Protein AF-A0A5J6JJB3-F1 (afdb_monomer_lite)

pLDDT: mean 84.59, std 11.75, range [47.16, 97.0]

Structure (mmCIF, N/CA/C/O backbone):
data_AF-A0A5J6JJB3-F1
#
_entry.id   AF-A0A5J6JJB3-F1
#
loop_
_atom_site.group_PDB
_atom_site.id
_atom_site.type_symbol
_atom_site.label_atom_id
_atom_site.label_alt_id
_atom_site.label_comp_id
_atom_site.label_asym_id
_atom_site.label_entity_id
_atom_site.label_seq_id
_atom_site.pdbx_PDB_ins_code
_atom_site.Cartn_x
_atom_site.Cartn_y
_atom_site.Cartn_z
_atom_site.occupancy
_atom_site.B_iso_or_equiv
_atom_site.auth_seq_id
_atom_site.auth_comp_id
_atom_site.auth_asym_id
_atom_site.auth_atom_id
_atom_site.pdbx_PDB_model_num
ATOM 1 N N . MET A 1 1 ? 8.447 -4.030 -21.185 1.00 69.62 1 MET A N 1
ATOM 2 C CA . MET A 1 1 ? 8.354 -4.172 -19.734 1.00 69.62 1 MET A CA 1
ATOM 3 C C . MET A 1 1 ? 8.742 -5.586 -19.317 1.00 69.62 1 MET A C 1
ATOM 5 O O . MET A 1 1 ? 8.130 -6.537 -19.814 1.00 69.62 1 MET A O 1
ATOM 9 N N . GLU A 1 2 ? 9.748 -5.720 -18.463 1.00 80.12 2 GLU A N 1
ATOM 10 C CA . GLU A 1 2 ? 10.274 -6.959 -17.890 1.00 80.12 2 GLU A CA 1
ATOM 11 C C . GLU A 1 2 ? 9.786 -7.158 -16.449 1.00 80.12 2 GLU A C 1
ATOM 13 O O . GLU A 1 2 ? 9.668 -6.239 -15.646 1.00 80.12 2 GLU A O 1
ATOM 18 N N . CYS A 1 3 ? 9.449 -8.397 -16.127 1.00 83.56 3 CYS A N 1
ATOM 19 C CA . CYS A 1 3 ? 9.049 -8.825 -14.799 1.00 83.56 3 CYS A CA 1
ATOM 20 C C . CYS A 1 3 ? 10.271 -9.337 -14.029 1.00 83.56 3 CYS A C 1
ATOM 22 O O . CYS A 1 3 ? 11.216 -9.832 -14.642 1.00 83.56 3 CYS A O 1
ATOM 24 N N . GLY A 1 4 ? 10.214 -9.317 -12.694 1.00 76.88 4 GLY A N 1
ATOM 25 C CA . GLY A 1 4 ? 11.276 -9.849 -11.836 1.00 76.88 4 GLY A CA 1
ATOM 26 C C . GLY A 1 4 ? 11.696 -11.299 -12.115 1.00 76.88 4 GLY A C 1
ATOM 27 O O . GLY A 1 4 ? 12.817 -11.689 -11.812 1.00 76.88 4 GLY A O 1
ATOM 28 N N . CYS A 1 5 ? 10.838 -12.086 -12.763 1.00 82.38 5 CYS A N 1
ATOM 29 C CA . CYS A 1 5 ? 11.136 -13.456 -13.173 1.00 82.38 5 CYS A CA 1
ATOM 30 C C . CYS A 1 5 ? 11.776 -13.570 -14.573 1.00 82.38 5 CYS A C 1
ATOM 32 O O . CYS A 1 5 ? 11.715 -14.638 -15.182 1.00 82.38 5 CYS A O 1
ATOM 34 N N . GLU A 1 6 ? 12.326 -12.474 -15.108 1.00 81.50 6 GLU A N 1
ATOM 35 C CA . GLU A 1 6 ? 12.999 -12.384 -16.420 1.00 81.50 6 GLU A CA 1
ATOM 36 C C . GLU A 1 6 ? 12.079 -12.657 -17.629 1.00 81.50 6 GLU A C 1
ATOM 38 O O . GLU A 1 6 ? 12.520 -12.943 -18.744 1.00 81.50 6 GLU A O 1
ATOM 43 N N . ARG A 1 7 ? 10.759 -12.569 -17.429 1.00 81.56 7 ARG A N 1
ATOM 44 C CA . ARG A 1 7 ? 9.737 -12.698 -18.483 1.00 81.56 7 ARG A CA 1
ATOM 45 C C . ARG A 1 7 ? 9.111 -11.345 -18.797 1.00 81.56 7 ARG A C 1
ATOM 47 O O . ARG A 1 7 ? 9.177 -10.422 -17.995 1.00 81.56 7 ARG A O 1
ATOM 54 N N . THR A 1 8 ? 8.401 -11.234 -19.919 1.00 82.50 8 THR A N 1
ATOM 55 C CA . THR A 1 8 ? 7.592 -10.036 -20.201 1.00 82.50 8 THR A CA 1
ATOM 56 C C . THR A 1 8 ? 6.491 -9.866 -19.152 1.00 82.50 8 THR A C 1
ATOM 58 O O . THR A 1 8 ? 5.883 -10.849 -18.720 1.00 82.50 8 THR A O 1
ATOM 61 N N . ALA A 1 9 ? 6.187 -8.626 -18.759 1.00 75.38 9 ALA A N 1
ATOM 62 C CA . ALA A 1 9 ? 5.149 -8.331 -17.763 1.00 75.38 9 ALA A CA 1
ATOM 63 C C . ALA A 1 9 ? 3.731 -8.793 -18.174 1.00 75.38 9 ALA A C 1
ATOM 65 O O . ALA A 1 9 ? 2.860 -8.932 -17.324 1.00 75.38 9 ALA A O 1
ATOM 66 N N . GLU A 1 10 ? 3.488 -9.112 -19.451 1.00 77.69 10 GLU A N 1
ATOM 67 C CA . GLU A 1 10 ? 2.185 -9.588 -19.949 1.00 77.69 10 GLU A CA 1
ATOM 68 C C . GLU A 1 10 ? 1.671 -10.843 -19.230 1.00 77.69 10 GLU A C 1
ATOM 70 O O . GLU A 1 10 ? 0.462 -10.994 -19.034 1.00 77.69 10 GLU A O 1
ATOM 75 N N . HIS A 1 11 ? 2.565 -11.737 -18.793 1.00 80.00 11 HIS A N 1
ATOM 76 C CA . HIS A 1 11 ? 2.152 -12.966 -18.110 1.00 80.00 11 HIS A CA 1
ATOM 77 C C . HIS A 1 11 ? 1.528 -12.709 -16.728 1.00 80.00 11 HIS A C 1
ATOM 79 O O . HIS A 1 11 ? 0.822 -13.578 -16.217 1.00 80.00 11 HIS A O 1
ATOM 85 N N . LEU A 1 12 ? 1.754 -11.528 -16.141 1.00 81.12 12 LEU A N 1
ATOM 86 C CA . LEU A 1 12 ? 1.146 -11.142 -14.869 1.00 81.12 12 LEU A CA 1
ATOM 87 C C . LEU A 1 12 ? -0.340 -10.840 -14.998 1.00 81.12 12 LEU A C 1
ATOM 89 O O . LEU A 1 12 ? -1.022 -10.860 -13.988 1.00 81.12 12 LEU A O 1
ATOM 93 N N . SER A 1 13 ? -0.873 -10.620 -16.201 1.00 79.12 13 SER A N 1
ATOM 94 C CA . SER A 1 13 ? -2.310 -10.372 -16.392 1.00 79.12 13 SER A CA 1
ATOM 95 C C . SER A 1 13 ? -3.193 -11.460 -15.765 1.00 79.12 13 SER A C 1
ATOM 97 O O . SER A 1 13 ? -4.178 -11.150 -15.103 1.00 79.12 13 SER A O 1
ATOM 99 N N . GLN A 1 14 ? -2.807 -12.733 -15.901 1.00 77.88 14 GLN A N 1
ATOM 100 C CA . GLN A 1 14 ? -3.526 -13.857 -15.291 1.00 77.88 14 GLN A CA 1
ATOM 101 C C . GLN A 1 14 ? -3.373 -13.879 -13.769 1.00 77.88 14 GLN A C 1
ATOM 103 O O . GLN A 1 14 ? -4.335 -14.161 -13.063 1.00 77.88 14 GLN A O 1
ATOM 108 N N . VAL A 1 15 ? -2.185 -13.534 -13.266 1.00 76.88 15 VAL A N 1
ATOM 109 C CA . VAL A 1 15 ? -1.925 -13.431 -11.825 1.00 76.88 15 VAL A CA 1
ATOM 110 C C . VAL A 1 15 ? -2.746 -12.292 -11.228 1.00 76.88 15 VAL A C 1
ATOM 112 O O . VAL A 1 15 ? -3.424 -12.507 -10.236 1.00 76.88 15 VAL A O 1
ATOM 115 N N . LEU A 1 16 ? -2.763 -11.118 -11.864 1.00 74.81 16 LEU A N 1
ATOM 116 C CA . LEU A 1 16 ? -3.546 -9.946 -11.466 1.00 74.81 16 LEU A CA 1
ATOM 117 C C . LEU A 1 16 ? -5.058 -10.202 -11.510 1.00 74.81 16 LEU A C 1
ATOM 119 O O . LEU A 1 16 ? -5.789 -9.675 -10.678 1.00 74.81 16 LEU A O 1
ATOM 123 N N . GLN A 1 17 ? -5.533 -11.033 -12.438 1.00 78.00 17 GLN A N 1
ATOM 124 C CA . GLN A 1 17 ? -6.929 -11.465 -12.434 1.00 78.00 17 GLN A CA 1
ATOM 125 C C . GLN A 1 17 ? -7.213 -12.402 -11.256 1.00 78.00 17 GLN A C 1
ATOM 127 O O . GLN A 1 17 ? -8.157 -12.165 -10.514 1.00 78.00 17 GLN A O 1
ATOM 132 N N . SER A 1 18 ? -6.366 -13.412 -11.023 1.00 74.38 18 SER A N 1
ATOM 133 C CA . SER A 1 18 ? -6.471 -14.266 -9.832 1.00 74.38 18 SER A CA 1
ATOM 134 C C . SER A 1 18 ? -6.412 -13.455 -8.535 1.00 74.38 18 SER A C 1
ATOM 136 O O . SER A 1 18 ? -7.116 -13.795 -7.588 1.00 74.38 18 SER A O 1
ATOM 138 N N . VAL A 1 19 ? -5.603 -12.386 -8.521 1.00 69.94 19 VAL A N 1
ATOM 139 C CA . VAL A 1 19 ? -5.490 -11.392 -7.448 1.00 69.94 19 VAL A CA 1
ATOM 140 C C . VAL A 1 19 ? -6.834 -10.710 -7.210 1.00 69.94 19 VAL A C 1
ATOM 142 O O . VAL A 1 19 ? -7.363 -10.770 -6.102 1.00 69.94 19 VAL A O 1
ATOM 145 N N . ALA A 1 20 ? -7.417 -10.133 -8.261 1.00 69.38 20 ALA A N 1
ATOM 146 C CA . ALA A 1 20 ? -8.723 -9.483 -8.204 1.00 69.38 20 ALA A CA 1
ATOM 147 C C . ALA A 1 20 ? -9.868 -10.449 -7.844 1.00 69.38 20 ALA A C 1
ATOM 149 O O . ALA A 1 20 ? -10.842 -10.036 -7.227 1.00 69.38 20 ALA A O 1
ATOM 150 N N . ASP A 1 21 ? -9.747 -11.732 -8.191 1.00 72.50 21 ASP A N 1
ATOM 151 C CA . ASP A 1 21 ? -10.753 -12.759 -7.898 1.00 72.50 21 ASP A CA 1
ATOM 152 C C . ASP A 1 21 ? -10.615 -13.361 -6.483 1.00 72.50 21 ASP A C 1
ATOM 154 O O . ASP A 1 21 ? -11.469 -14.147 -6.064 1.00 72.50 21 ASP A O 1
ATOM 158 N N . GLY A 1 22 ? -9.555 -13.024 -5.736 1.00 65.69 22 GLY A N 1
ATOM 159 C CA . GLY A 1 22 ? -9.367 -13.453 -4.347 1.00 65.69 22 GLY A CA 1
ATOM 160 C C . GLY A 1 22 ? -8.939 -14.904 -4.137 1.00 65.69 22 GLY A C 1
ATOM 161 O O . GLY A 1 22 ? -9.306 -15.530 -3.142 1.00 65.69 22 GLY A O 1
ATOM 162 N N . GLN A 1 23 ? -8.186 -15.478 -5.072 1.00 69.38 23 GLN A N 1
ATOM 163 C CA . GLN A 1 23 ? -7.642 -16.828 -4.916 1.00 69.38 23 GLN A CA 1
ATOM 164 C C . GLN A 1 23 ? -6.629 -16.927 -3.746 1.00 69.38 23 GLN A C 1
ATOM 166 O O . GLN A 1 23 ? -5.818 -16.038 -3.538 1.00 69.38 23 GLN A O 1
ATOM 171 N N . PRO A 1 24 ? -6.599 -18.009 -2.955 1.00 58.84 24 PRO A N 1
ATOM 172 C CA . PRO A 1 24 ? -5.600 -18.155 -1.891 1.00 58.84 24 PRO A CA 1
ATOM 173 C C . PRO A 1 24 ? -4.151 -18.149 -2.434 1.00 58.84 24 PRO A C 1
ATOM 175 O O . PRO A 1 24 ? -3.909 -18.557 -3.567 1.00 58.84 24 PRO A O 1
ATOM 178 N N . ASP A 1 25 ? -3.188 -17.705 -1.613 1.00 63.69 25 ASP A N 1
ATOM 179 C CA . ASP A 1 25 ? -1.739 -17.609 -1.915 1.00 63.69 25 ASP A CA 1
ATOM 180 C C . ASP A 1 25 ? -1.308 -16.558 -2.972 1.00 63.69 25 ASP A C 1
ATOM 182 O O . ASP A 1 25 ? -0.131 -16.498 -3.334 1.00 63.69 25 ASP A O 1
ATOM 186 N N . ILE A 1 26 ? -2.203 -15.656 -3.396 1.00 64.44 26 ILE A N 1
ATOM 187 C CA . ILE A 1 26 ? -1.919 -14.522 -4.308 1.00 64.44 26 ILE A CA 1
ATOM 188 C C . ILE A 1 26 ? -0.657 -13.735 -3.934 1.00 64.44 26 ILE A C 1
ATOM 190 O O . ILE A 1 26 ? 0.156 -13.383 -4.785 1.00 64.44 26 ILE A O 1
ATOM 194 N N . VAL A 1 27 ? -0.505 -13.446 -2.647 1.00 63.22 27 VAL A N 1
ATOM 195 C CA . VAL A 1 27 ? 0.583 -12.636 -2.098 1.00 63.22 27 VAL A CA 1
ATOM 196 C C . VAL A 1 27 ? 1.955 -13.239 -2.427 1.00 63.22 27 VAL A C 1
ATOM 198 O O . VAL A 1 27 ? 2.877 -12.523 -2.811 1.00 63.22 27 VAL A O 1
ATOM 201 N N . ARG A 1 28 ? 2.075 -14.572 -2.379 1.00 66.88 28 ARG A N 1
ATOM 202 C CA . ARG A 1 28 ? 3.298 -15.286 -2.777 1.00 66.88 28 ARG A CA 1
ATOM 203 C C . ARG A 1 28 ? 3.518 -15.280 -4.286 1.00 66.88 28 ARG A C 1
ATOM 205 O O . ARG A 1 28 ? 4.653 -15.414 -4.720 1.00 66.88 28 ARG A O 1
ATOM 212 N N . ALA A 1 29 ? 2.458 -15.139 -5.077 1.00 70.31 29 ALA A N 1
ATOM 213 C CA . ALA A 1 29 ? 2.549 -15.090 -6.533 1.00 70.31 29 ALA A CA 1
ATOM 214 C C . ALA A 1 29 ? 3.059 -13.737 -7.064 1.00 70.31 29 ALA A C 1
ATOM 216 O O . ALA A 1 29 ? 3.413 -13.647 -8.235 1.00 70.31 29 ALA A O 1
ATOM 217 N N . LEU A 1 30 ? 3.101 -12.692 -6.229 1.00 76.38 30 LEU A N 1
ATOM 218 C CA . LEU A 1 30 ? 3.694 -11.392 -6.574 1.00 76.38 30 LEU A CA 1
ATOM 219 C C . LEU A 1 30 ? 5.180 -11.294 -6.190 1.00 76.38 30 LEU A C 1
ATOM 221 O O . LEU A 1 30 ? 5.904 -10.451 -6.732 1.00 76.38 30 LEU A O 1
ATOM 225 N N . ASP A 1 31 ? 5.633 -12.165 -5.287 1.00 74.06 31 ASP A N 1
ATOM 226 C CA . ASP A 1 31 ? 7.039 -12.304 -4.913 1.00 74.06 31 ASP A CA 1
ATOM 227 C C . ASP A 1 31 ? 7.858 -12.846 -6.095 1.00 74.06 31 ASP A C 1
ATOM 229 O O . ASP A 1 31 ? 7.413 -13.732 -6.824 1.00 74.06 31 ASP A O 1
ATOM 233 N N . ASN A 1 32 ? 9.048 -12.293 -6.318 1.00 79.00 32 ASN A N 1
ATOM 234 C CA . ASN A 1 32 ? 9.864 -12.455 -7.531 1.00 79.00 32 ASN A CA 1
ATOM 235 C C . ASN A 1 32 ? 9.240 -11.926 -8.833 1.00 79.00 32 ASN A C 1
ATOM 237 O O . ASN A 1 32 ? 9.788 -12.156 -9.911 1.00 79.00 32 ASN A O 1
ATOM 241 N N . HIS A 1 33 ? 8.116 -11.208 -8.764 1.00 82.62 33 HIS A N 1
ATOM 242 C CA . HIS A 1 33 ? 7.472 -10.633 -9.943 1.00 82.62 33 HIS A CA 1
ATOM 243 C C . HIS A 1 33 ? 7.414 -9.112 -9.900 1.00 82.62 33 HIS A C 1
ATOM 245 O O . HIS A 1 33 ? 7.943 -8.458 -10.802 1.00 82.62 33 HIS A O 1
ATOM 251 N N . ALA A 1 34 ? 6.753 -8.575 -8.876 1.00 82.69 34 ALA A N 1
ATOM 252 C CA . ALA A 1 34 ? 6.635 -7.142 -8.622 1.00 82.69 34 ALA A CA 1
ATOM 253 C C . ALA A 1 34 ? 7.608 -6.666 -7.537 1.00 82.69 34 ALA A C 1
ATOM 255 O O . ALA A 1 34 ? 7.931 -5.483 -7.490 1.00 82.69 34 ALA A O 1
ATOM 256 N N . PHE A 1 35 ? 8.101 -7.604 -6.722 1.00 83.88 35 PHE A N 1
ATOM 257 C CA . PHE A 1 35 ? 9.044 -7.370 -5.635 1.00 83.88 35 PHE A CA 1
ATOM 258 C C . PHE A 1 35 ? 10.175 -8.401 -5.701 1.00 83.88 35 PHE A C 1
ATOM 260 O O . PHE A 1 35 ? 9.903 -9.594 -5.843 1.00 83.88 35 PHE A O 1
ATOM 267 N N . ILE A 1 36 ? 11.428 -7.963 -5.567 1.00 82.69 36 ILE A N 1
ATOM 268 C CA . ILE A 1 36 ? 12.586 -8.840 -5.326 1.00 82.69 36 ILE A CA 1
ATOM 269 C C . ILE A 1 36 ? 13.406 -8.245 -4.187 1.00 82.69 36 ILE A C 1
ATOM 271 O O . ILE A 1 36 ? 14.035 -7.205 -4.364 1.00 82.69 36 ILE A O 1
ATOM 275 N N . GLN A 1 37 ? 13.440 -8.914 -3.030 1.00 78.75 37 GLN A N 1
ATOM 276 C CA . GLN A 1 37 ? 14.281 -8.506 -1.890 1.00 78.75 37 GLN A CA 1
ATOM 277 C C . GLN A 1 37 ? 14.157 -7.001 -1.558 1.00 78.75 37 GLN A C 1
ATOM 279 O O . GLN A 1 37 ? 15.164 -6.310 -1.443 1.00 78.75 37 GLN A O 1
ATOM 284 N N . SER A 1 38 ? 12.920 -6.501 -1.454 1.00 79.00 38 SER A N 1
ATOM 285 C CA . SER A 1 38 ? 12.575 -5.084 -1.210 1.00 79.00 38 SER A CA 1
ATOM 286 C C . SER A 1 38 ? 12.808 -4.101 -2.368 1.00 79.00 38 SER A C 1
ATOM 288 O O . SER A 1 38 ? 12.632 -2.901 -2.179 1.00 79.00 38 SER A O 1
ATOM 290 N N . ASN A 1 39 ? 13.140 -4.585 -3.567 1.00 84.06 39 ASN A N 1
ATOM 291 C CA . ASN A 1 39 ? 13.196 -3.770 -4.781 1.00 84.06 39 ASN A CA 1
ATOM 292 C C . ASN A 1 39 ? 11.902 -3.916 -5.579 1.00 84.06 39 ASN A C 1
ATOM 294 O O . ASN A 1 39 ? 11.418 -5.036 -5.785 1.00 84.06 39 ASN A O 1
ATOM 298 N N . LEU A 1 40 ? 11.373 -2.792 -6.060 1.00 88.12 40 LEU A N 1
ATOM 299 C CA . LEU A 1 40 ? 10.253 -2.790 -6.992 1.00 88.12 40 LEU A CA 1
ATOM 300 C C . LEU A 1 40 ? 10.727 -3.188 -8.388 1.00 88.12 40 LEU A C 1
ATOM 302 O O . LEU A 1 40 ? 11.735 -2.697 -8.887 1.00 88.12 40 LEU A O 1
ATOM 306 N N . MET A 1 41 ? 9.953 -4.052 -9.031 1.00 89.38 41 MET A N 1
ATOM 307 C CA . MET A 1 41 ? 10.130 -4.411 -10.435 1.00 89.38 41 MET A CA 1
ATOM 308 C C . MET A 1 41 ? 9.124 -3.648 -11.293 1.00 89.38 41 MET A C 1
ATOM 310 O O . MET A 1 41 ? 8.119 -3.160 -10.780 1.00 89.38 41 MET A O 1
ATOM 314 N N . GLU A 1 42 ? 9.344 -3.573 -12.606 1.00 88.88 42 GLU A N 1
ATOM 315 C CA . GLU A 1 42 ? 8.496 -2.772 -13.505 1.00 88.88 42 GLU A CA 1
ATOM 316 C C . GLU A 1 42 ? 6.973 -3.002 -13.388 1.00 88.88 42 GLU A C 1
ATOM 318 O O . GLU A 1 42 ? 6.216 -2.060 -13.608 1.00 88.88 42 GLU A O 1
ATOM 323 N N . PRO A 1 43 ? 6.465 -4.196 -13.017 1.00 88.50 43 PRO A N 1
ATOM 324 C CA . PRO A 1 43 ? 5.032 -4.384 -12.797 1.00 88.50 43 PRO A CA 1
ATOM 325 C C . PRO A 1 43 ? 4.458 -3.705 -11.541 1.00 88.50 43 PRO A C 1
ATOM 327 O O . PRO A 1 43 ? 3.236 -3.697 -11.378 1.00 88.50 43 PRO A O 1
ATOM 330 N N . ALA A 1 44 ? 5.290 -3.172 -10.642 1.00 90.44 44 ALA A N 1
ATOM 331 C CA . ALA A 1 44 ? 4.869 -2.643 -9.346 1.00 90.44 44 ALA A CA 1
ATOM 332 C C . ALA A 1 44 ? 3.759 -1.577 -9.429 1.00 90.44 44 ALA A C 1
ATOM 334 O O . ALA A 1 44 ? 2.767 -1.738 -8.714 1.00 90.44 44 ALA A O 1
ATOM 335 N N . PRO A 1 45 ? 3.804 -0.573 -10.331 1.00 92.44 45 PRO A N 1
ATOM 336 C CA . PRO A 1 45 ? 2.720 0.405 -10.440 1.00 92.44 45 PRO A CA 1
ATOM 337 C C . PRO A 1 45 ? 1.378 -0.230 -10.830 1.00 92.44 45 PRO A C 1
ATOM 339 O O . PRO A 1 45 ? 0.330 0.131 -10.294 1.00 92.44 45 PRO A O 1
ATOM 342 N N . ALA A 1 46 ? 1.387 -1.227 -11.719 1.00 90.31 46 ALA A N 1
ATOM 343 C CA . ALA A 1 46 ? 0.170 -1.942 -12.102 1.00 90.31 46 ALA A CA 1
ATOM 344 C C . ALA A 1 46 ? -0.383 -2.787 -10.942 1.00 90.31 46 ALA A C 1
ATOM 346 O O . ALA A 1 46 ? -1.593 -2.814 -10.715 1.00 90.31 46 ALA A O 1
ATOM 347 N N . VAL A 1 47 ? 0.499 -3.434 -10.172 1.00 90.12 47 VAL A N 1
ATOM 348 C CA . VAL A 1 47 ? 0.126 -4.159 -8.948 1.00 90.12 47 VAL A CA 1
ATOM 349 C C . VAL A 1 47 ? -0.461 -3.208 -7.904 1.00 90.12 47 VAL A C 1
ATOM 351 O O . VAL A 1 47 ? -1.486 -3.534 -7.310 1.00 90.12 47 VAL A O 1
ATOM 354 N N . ALA A 1 48 ? 0.121 -2.018 -7.729 1.00 92.88 48 ALA A N 1
ATOM 355 C CA . ALA A 1 48 ? -0.388 -0.982 -6.832 1.00 92.88 48 ALA A CA 1
ATOM 356 C C . ALA A 1 48 ? -1.822 -0.573 -7.199 1.00 92.88 48 ALA A C 1
ATOM 358 O O . ALA A 1 48 ? -2.695 -0.520 -6.333 1.00 92.88 48 ALA A O 1
ATOM 359 N N . ALA A 1 49 ? -2.085 -0.345 -8.490 1.00 92.50 49 ALA A N 1
ATOM 360 C CA . ALA A 1 49 ? -3.414 0.007 -8.984 1.00 92.50 49 ALA A CA 1
ATOM 361 C C . ALA A 1 49 ? -4.448 -1.103 -8.724 1.00 92.50 49 ALA A C 1
ATOM 363 O O . ALA A 1 49 ? -5.557 -0.819 -8.270 1.00 92.50 49 ALA A O 1
ATOM 364 N N . VAL A 1 50 ? -4.085 -2.369 -8.962 1.00 88.31 50 VAL A N 1
ATOM 365 C CA . VAL A 1 50 ? -4.968 -3.524 -8.715 1.00 88.31 50 V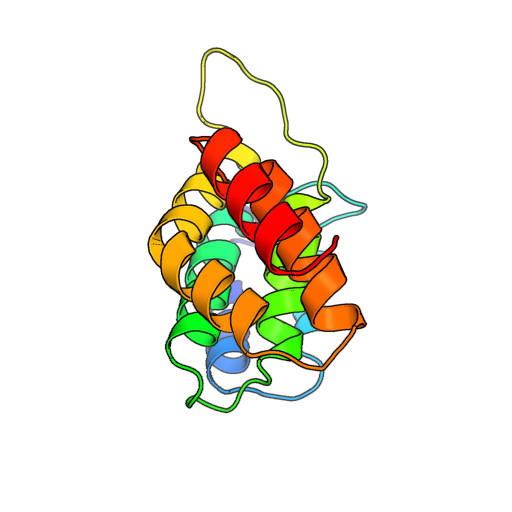AL A CA 1
ATOM 366 C C . VAL A 1 50 ? -5.228 -3.710 -7.221 1.00 88.31 50 VAL A C 1
ATOM 368 O O . VAL A 1 50 ? -6.382 -3.849 -6.823 1.00 88.31 50 VAL A O 1
ATOM 371 N N . ALA A 1 51 ? -4.193 -3.640 -6.382 1.00 89.81 51 ALA A N 1
ATOM 372 C CA . ALA A 1 51 ? -4.341 -3.744 -4.932 1.00 89.81 51 ALA A CA 1
ATOM 373 C C . ALA A 1 51 ? -5.211 -2.611 -4.364 1.00 89.81 51 ALA A C 1
ATOM 375 O O . ALA A 1 51 ? -6.058 -2.852 -3.504 1.00 89.81 51 ALA A O 1
ATOM 376 N N . MET A 1 52 ? -5.068 -1.389 -4.886 1.00 93.44 52 MET A N 1
ATOM 377 C CA . MET A 1 52 ? -5.928 -0.268 -4.507 1.00 93.44 52 MET A CA 1
ATOM 378 C C . MET A 1 52 ? -7.377 -0.495 -4.956 1.00 93.44 52 MET A C 1
ATOM 380 O O . MET A 1 52 ? -8.300 -0.223 -4.191 1.00 93.44 52 MET A O 1
ATOM 384 N N . ALA A 1 53 ? -7.600 -1.034 -6.158 1.00 89.69 53 ALA A N 1
ATOM 385 C CA . ALA A 1 53 ? -8.940 -1.382 -6.625 1.00 89.69 53 ALA A CA 1
ATOM 386 C C . ALA A 1 53 ? -9.598 -2.445 -5.729 1.00 89.69 53 ALA A C 1
ATOM 388 O O . ALA A 1 53 ? -10.734 -2.249 -5.303 1.00 89.69 53 ALA A O 1
ATOM 389 N N . MET A 1 54 ? -8.868 -3.506 -5.363 1.00 86.25 54 MET A N 1
ATOM 390 C CA . MET A 1 54 ? -9.342 -4.527 -4.417 1.00 86.25 54 MET A CA 1
ATOM 391 C C . MET A 1 54 ? -9.700 -3.925 -3.058 1.00 86.25 54 MET A C 1
ATOM 393 O O . MET A 1 54 ? -10.757 -4.217 -2.501 1.00 86.25 54 MET A O 1
ATOM 397 N N . PHE A 1 55 ? -8.826 -3.064 -2.529 1.00 90.44 55 PHE A N 1
ATOM 398 C CA . PHE A 1 55 ? -9.039 -2.401 -1.248 1.00 90.44 55 PHE A CA 1
ATOM 399 C C . PHE A 1 55 ? -10.306 -1.533 -1.259 1.00 90.44 55 PHE A C 1
ATOM 401 O O . PHE A 1 55 ? -11.068 -1.541 -0.295 1.00 90.44 55 PHE A O 1
ATOM 408 N N . VAL A 1 56 ? -10.539 -0.776 -2.338 1.00 90.56 56 VAL A N 1
ATOM 409 C CA . VAL A 1 56 ? -11.708 0.111 -2.459 1.00 90.56 56 VAL A CA 1
ATOM 410 C C . VAL A 1 56 ? -13.000 -0.673 -2.664 1.00 90.56 56 VAL A C 1
ATOM 412 O O . VAL A 1 56 ? -14.024 -0.302 -2.091 1.00 90.56 56 VAL A O 1
ATOM 415 N N . ASP A 1 57 ? -12.972 -1.718 -3.490 1.00 83.44 57 ASP A N 1
ATOM 416 C CA . ASP A 1 57 ? -14.177 -2.449 -3.880 1.00 83.44 57 ASP A CA 1
ATOM 417 C C . ASP A 1 57 ? -14.740 -3.296 -2.730 1.00 83.44 57 ASP A C 1
ATOM 419 O O . ASP A 1 57 ? -15.954 -3.486 -2.642 1.00 83.44 57 ASP A O 1
ATOM 423 N N . GLY A 1 58 ? -13.880 -3.792 -1.829 1.00 66.56 58 GLY A N 1
ATOM 424 C CA . GLY A 1 58 ? -14.261 -4.479 -0.585 1.00 66.56 58 GLY A CA 1
ATOM 425 C C . GLY A 1 58 ? -15.169 -5.711 -0.747 1.00 66.56 58 GLY A C 1
ATOM 426 O O . GLY A 1 58 ? -15.630 -6.262 0.252 1.00 66.56 58 GLY A O 1
ATOM 427 N N . SER A 1 59 ? -15.469 -6.125 -1.984 1.00 51.62 59 SER A N 1
ATOM 428 C CA . SER A 1 59 ? -16.560 -7.046 -2.329 1.00 51.62 59 SER A CA 1
ATOM 429 C C . SER A 1 59 ? -16.184 -8.101 -3.378 1.00 51.62 59 SER A C 1
ATOM 431 O O . SER A 1 59 ? -16.904 -9.089 -3.540 1.00 51.62 59 SER A O 1
ATOM 433 N N . SER A 1 60 ? -15.035 -7.962 -4.035 1.00 47.16 60 SER A N 1
ATOM 434 C CA . SER A 1 60 ? -14.530 -8.879 -5.057 1.00 47.16 60 SER A CA 1
ATOM 435 C C . SER A 1 60 ? -13.534 -9.873 -4.464 1.00 47.16 60 SER A C 1
ATOM 437 O O . SER A 1 60 ? -12.341 -9.711 -4.626 1.00 47.16 60 SER A O 1
ATOM 439 N N . GLY A 1 61 ? -14.023 -10.895 -3.751 1.00 50.47 61 GLY A N 1
ATOM 440 C CA . GLY A 1 61 ? -13.318 -12.161 -3.457 1.00 50.47 61 GLY A CA 1
ATOM 441 C C . GLY A 1 61 ? -12.034 -12.135 -2.603 1.00 50.47 61 GLY A C 1
ATOM 442 O O . GLY A 1 61 ? -11.826 -13.059 -1.821 1.00 50.47 61 GLY A O 1
ATOM 443 N N . GLY A 1 62 ? -11.165 -11.134 -2.741 1.00 57.62 62 GLY A N 1
ATOM 444 C CA . GLY A 1 62 ? -9.905 -10.972 -2.031 1.00 57.62 62 GLY A CA 1
ATOM 445 C C . GLY A 1 62 ? -10.119 -10.377 -0.650 1.00 57.62 62 GLY A C 1
ATOM 446 O O . GLY A 1 62 ? -10.971 -9.511 -0.441 1.00 57.62 62 GLY A O 1
ATOM 447 N N . SER A 1 63 ? -9.341 -10.853 0.319 1.00 77.06 63 SER A N 1
ATOM 448 C CA . SER A 1 63 ? -9.410 -10.321 1.672 1.00 77.06 63 SER A CA 1
ATOM 449 C C . SER A 1 63 ? -8.836 -8.903 1.697 1.00 77.06 63 SER A C 1
ATOM 451 O O . SER A 1 63 ? -7.761 -8.657 1.148 1.00 77.06 63 SER A O 1
ATOM 453 N N . LEU A 1 64 ? -9.501 -7.980 2.401 1.00 85.81 64 LEU A N 1
ATOM 454 C CA . LEU A 1 64 ? -8.955 -6.661 2.751 1.00 85.81 64 LEU A CA 1
ATOM 455 C C . LEU A 1 64 ? -7.506 -6.771 3.260 1.00 85.81 64 LEU A C 1
ATOM 457 O O . LEU A 1 64 ? -6.665 -5.936 2.934 1.00 85.81 64 LEU A O 1
ATOM 461 N N . SER A 1 65 ? -7.202 -7.836 4.011 1.00 86.50 65 SER A N 1
ATOM 462 C CA . SER A 1 65 ? -5.857 -8.113 4.517 1.00 86.50 65 SER A CA 1
ATOM 463 C C . SER A 1 65 ? -4.810 -8.273 3.420 1.00 86.50 65 SER A C 1
ATOM 465 O O . SER A 1 65 ? -3.678 -7.840 3.615 1.00 86.50 65 SER A O 1
ATOM 467 N N . ASP A 1 66 ? -5.168 -8.883 2.290 1.00 85.81 66 ASP A N 1
ATOM 468 C CA . ASP A 1 66 ? -4.244 -9.149 1.187 1.00 85.81 66 ASP A CA 1
ATOM 469 C C . ASP A 1 66 ? -3.961 -7.860 0.423 1.00 85.81 66 ASP A C 1
ATOM 471 O O . ASP A 1 66 ? -2.805 -7.546 0.146 1.00 85.81 66 ASP A O 1
ATOM 475 N N . ALA A 1 67 ? -5.001 -7.061 0.170 1.00 89.62 67 ALA A N 1
ATOM 476 C CA . ALA A 1 67 ? -4.841 -5.745 -0.435 1.00 89.62 67 ALA A CA 1
ATOM 477 C C . ALA A 1 67 ? -3.969 -4.832 0.444 1.00 89.62 67 ALA A C 1
ATOM 479 O O . ALA A 1 67 ? -2.998 -4.254 -0.041 1.00 89.62 67 ALA A O 1
ATOM 480 N N . VAL A 1 68 ? -4.247 -4.765 1.753 1.00 92.44 68 VAL A N 1
ATOM 481 C CA . VAL A 1 68 ? -3.429 -4.001 2.713 1.00 92.44 68 VAL A CA 1
ATOM 482 C C . VAL A 1 68 ? -1.994 -4.519 2.756 1.00 92.44 68 VAL A C 1
ATOM 484 O O . VAL A 1 68 ? -1.065 -3.718 2.798 1.00 92.44 68 VAL A O 1
ATOM 487 N N . TRP A 1 69 ? -1.789 -5.837 2.722 1.00 90.31 69 TRP A N 1
ATOM 488 C CA . TRP A 1 69 ? -0.448 -6.417 2.709 1.00 90.31 69 TRP A CA 1
ATOM 489 C C . TRP A 1 69 ? 0.341 -6.007 1.460 1.00 90.31 69 TRP A C 1
ATOM 491 O O . TRP A 1 69 ? 1.474 -5.557 1.597 1.00 90.31 69 TRP A O 1
ATOM 501 N N . ILE A 1 70 ? -0.256 -6.089 0.263 1.00 90.00 70 ILE A N 1
ATOM 502 C CA . ILE A 1 70 ? 0.418 -5.714 -0.994 1.00 90.00 70 ILE A CA 1
ATOM 503 C C . ILE A 1 70 ? 0.792 -4.228 -0.979 1.00 90.00 70 ILE A C 1
ATOM 505 O O . ILE A 1 70 ? 1.923 -3.869 -1.306 1.00 90.00 70 ILE A O 1
ATOM 509 N N . LEU A 1 71 ? -0.144 -3.3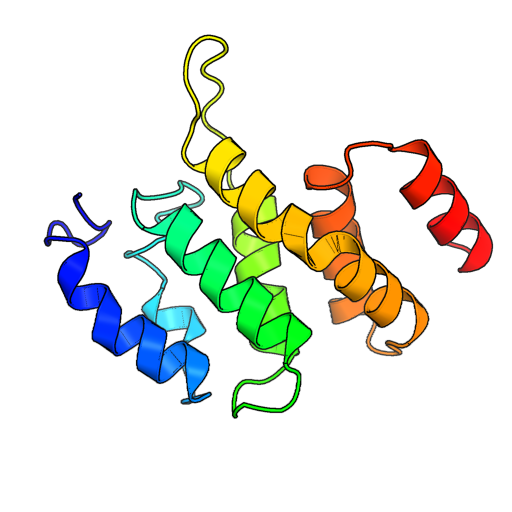65 -0.571 1.00 93.56 71 LEU A N 1
ATOM 510 C CA . LEU A 1 71 ? 0.085 -1.923 -0.469 1.00 93.56 71 LEU A CA 1
ATOM 511 C C . LEU A 1 71 ? 1.194 -1.593 0.541 1.00 93.56 71 LEU A C 1
ATOM 513 O O . LEU A 1 71 ? 2.031 -0.735 0.272 1.00 93.56 71 LEU A O 1
ATOM 517 N N . TRP A 1 72 ? 1.229 -2.297 1.675 1.00 93.75 72 TRP A N 1
ATOM 518 C CA . TRP A 1 72 ? 2.276 -2.146 2.685 1.00 93.75 72 TRP A CA 1
ATOM 519 C C . TRP A 1 72 ? 3.644 -2.598 2.164 1.00 93.75 72 TRP A C 1
ATOM 521 O O . TRP A 1 72 ? 4.619 -1.878 2.338 1.00 93.75 72 TRP A O 1
ATOM 531 N N . CYS A 1 73 ? 3.725 -3.716 1.436 1.00 90.31 73 CYS A N 1
ATOM 532 C CA . CYS A 1 73 ? 4.978 -4.147 0.811 1.00 90.31 73 CYS A CA 1
ATOM 533 C C . CYS A 1 73 ? 5.542 -3.110 -0.164 1.00 90.31 73 CYS A C 1
ATOM 535 O O . CYS A 1 73 ? 6.751 -2.914 -0.192 1.00 90.31 73 CYS A O 1
ATOM 537 N N . ILE A 1 74 ? 4.688 -2.424 -0.930 1.00 91.12 74 ILE A N 1
ATOM 538 C CA . ILE A 1 74 ? 5.119 -1.319 -1.800 1.00 91.12 74 ILE A CA 1
ATOM 539 C C . ILE A 1 74 ? 5.656 -0.154 -0.964 1.00 91.12 74 ILE A C 1
ATOM 541 O O . ILE A 1 74 ? 6.701 0.396 -1.299 1.00 91.12 74 ILE A O 1
ATOM 545 N N . ALA A 1 75 ? 4.954 0.218 0.110 1.00 91.38 75 ALA A N 1
ATOM 546 C CA . ALA A 1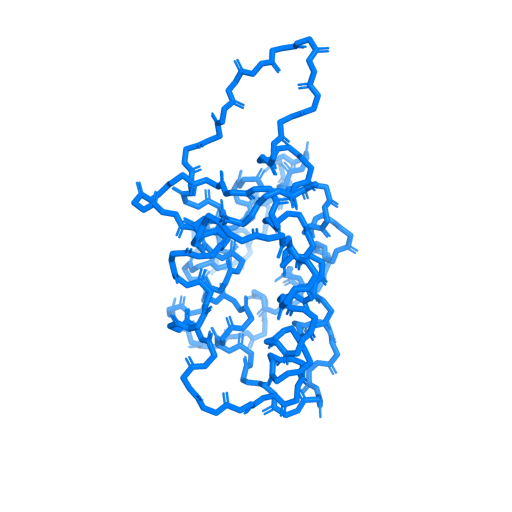 75 ? 5.347 1.325 0.981 1.00 91.38 75 ALA A CA 1
ATOM 547 C C . ALA A 1 75 ? 6.691 1.079 1.695 1.00 91.38 75 ALA A C 1
ATOM 549 O O . ALA A 1 75 ? 7.441 2.025 1.911 1.00 91.38 75 ALA A O 1
ATOM 550 N N . GLU A 1 76 ? 7.000 -0.180 2.015 1.00 90.12 76 GLU A N 1
ATOM 551 C CA . GLU A 1 76 ? 8.253 -0.599 2.660 1.00 90.12 76 GLU A CA 1
ATOM 552 C C . GLU A 1 76 ? 9.414 -0.835 1.680 1.00 90.12 76 GLU A C 1
ATOM 554 O O . GLU A 1 76 ? 10.546 -1.056 2.113 1.00 90.12 76 GLU A O 1
ATOM 559 N N . CYS A 1 77 ? 9.171 -0.823 0.365 1.00 85.50 77 CYS A N 1
ATOM 560 C CA . CYS A 1 77 ? 10.261 -0.934 -0.601 1.00 85.50 77 CYS A CA 1
ATOM 561 C C . CYS A 1 77 ? 11.118 0.334 -0.589 1.00 85.50 77 CYS A C 1
ATOM 563 O O . CYS A 1 77 ? 10.609 1.453 -0.490 1.00 85.50 77 CYS A O 1
ATOM 565 N N . GLU A 1 78 ? 12.430 0.157 -0.743 1.00 69.50 78 GLU A N 1
ATOM 566 C CA . GLU A 1 78 ? 13.327 1.287 -0.951 1.00 69.50 78 GLU A CA 1
ATOM 567 C C . GLU A 1 78 ? 12.989 1.897 -2.314 1.00 69.50 78 GLU A C 1
ATOM 569 O O . GLU A 1 78 ? 13.066 1.240 -3.353 1.00 69.50 78 GLU A O 1
ATOM 574 N N . GLY A 1 79 ? 12.526 3.146 -2.310 1.00 62.47 79 GLY A N 1
ATOM 575 C CA . GLY A 1 79 ? 12.293 3.857 -3.552 1.00 62.47 79 GLY A CA 1
ATOM 576 C C . GLY A 1 79 ? 13.623 4.193 -4.204 1.00 62.47 79 GLY A C 1
ATOM 577 O O . GLY A 1 79 ? 14.463 4.835 -3.572 1.00 62.47 79 GLY A O 1
ATOM 578 N N . ASP A 1 80 ? 13.795 3.826 -5.475 1.00 61.84 80 ASP A N 1
ATOM 579 C CA . ASP A 1 80 ? 14.816 4.468 -6.294 1.00 61.84 80 ASP A CA 1
ATOM 580 C C . ASP A 1 80 ? 14.565 5.979 -6.243 1.00 61.84 80 ASP A C 1
ATOM 582 O O . ASP A 1 80 ? 13.446 6.459 -6.473 1.00 61.84 80 ASP A O 1
ATOM 586 N N . VAL A 1 81 ? 15.600 6.724 -5.861 1.00 56.00 81 VAL A N 1
ATOM 587 C CA . VAL A 1 81 ? 15.560 8.182 -5.783 1.00 56.00 81 VAL A CA 1
ATOM 588 C C . VAL A 1 81 ? 16.248 8.714 -7.029 1.00 56.00 81 VAL A C 1
ATOM 590 O O . VAL A 1 81 ? 17.433 9.042 -6.998 1.00 56.00 81 VAL A O 1
ATOM 593 N N . ASP A 1 82 ? 15.503 8.787 -8.128 1.00 60.34 82 ASP A N 1
ATOM 594 C CA . ASP A 1 82 ? 15.881 9.630 -9.258 1.00 60.34 82 ASP A CA 1
ATOM 595 C C . ASP A 1 82 ? 15.094 10.949 -9.157 1.00 60.34 82 ASP A C 1
ATOM 597 O O . ASP A 1 82 ? 13.860 10.932 -9.168 1.00 60.34 82 ASP A O 1
ATOM 601 N N . PRO A 1 83 ? 15.762 12.100 -8.960 1.00 59.38 83 PRO A N 1
ATOM 602 C CA . PRO A 1 83 ? 15.084 13.389 -8.876 1.00 59.38 83 PRO A CA 1
ATOM 603 C C . PRO A 1 83 ? 14.557 13.892 -10.230 1.00 59.38 83 PRO A C 1
ATOM 605 O O . PRO A 1 83 ? 13.726 14.803 -10.236 1.00 59.38 83 PRO A O 1
ATOM 608 N N . ASP A 1 84 ? 15.034 13.337 -11.347 1.00 66.75 84 ASP A N 1
ATOM 609 C CA . ASP A 1 84 ? 14.771 13.834 -12.698 1.00 66.75 84 ASP A CA 1
ATOM 610 C C . ASP A 1 84 ? 13.743 12.977 -13.465 1.00 66.75 84 ASP A C 1
ATOM 612 O O . ASP A 1 84 ? 13.131 13.472 -14.417 1.00 66.75 84 ASP A O 1
ATOM 616 N N . GLU A 1 85 ? 13.480 11.738 -13.030 1.00 69.75 85 GLU A N 1
ATOM 617 C CA . GLU A 1 85 ? 12.525 10.823 -13.673 1.00 69.75 85 GLU A CA 1
ATOM 618 C C . GLU A 1 85 ? 11.582 10.124 -12.670 1.00 69.75 85 GLU A C 1
ATOM 620 O O . GLU A 1 85 ? 11.970 9.829 -11.538 1.00 69.75 85 GLU A O 1
ATOM 625 N N . PRO A 1 86 ? 10.318 9.838 -13.051 1.00 77.50 86 PRO A N 1
ATOM 626 C CA . PRO A 1 86 ? 9.439 8.999 -12.244 1.00 77.50 86 PRO A CA 1
ATOM 627 C C . PRO A 1 86 ? 10.067 7.622 -12.024 1.00 77.50 86 PRO A C 1
ATOM 629 O O . PRO A 1 86 ? 10.384 6.913 -12.976 1.00 77.50 86 PRO A O 1
ATOM 632 N N . THR A 1 87 ? 10.226 7.231 -10.763 1.00 89.38 87 THR A N 1
ATOM 633 C CA . THR A 1 87 ? 10.689 5.897 -10.400 1.00 89.38 87 THR A CA 1
ATOM 634 C C . THR A 1 87 ? 9.499 4.971 -10.214 1.00 89.38 87 THR A C 1
ATOM 636 O O . THR A 1 87 ? 8.374 5.413 -9.967 1.00 89.38 87 THR A O 1
ATOM 639 N N . LEU A 1 88 ? 9.733 3.660 -10.273 1.00 90.81 88 LEU A N 1
ATOM 640 C CA . LEU A 1 88 ? 8.682 2.666 -10.025 1.00 90.81 88 LEU A CA 1
ATOM 641 C C . LEU A 1 88 ? 7.988 2.892 -8.677 1.00 90.81 88 LEU A C 1
ATOM 643 O O . LEU A 1 88 ? 6.788 2.650 -8.537 1.00 90.81 88 LEU A O 1
ATOM 647 N N . PHE A 1 89 ? 8.732 3.405 -7.696 1.00 90.88 89 PHE A N 1
ATOM 648 C CA . PHE A 1 89 ? 8.194 3.789 -6.402 1.00 90.88 89 PHE A CA 1
ATOM 649 C C . PHE A 1 89 ? 7.267 4.998 -6.498 1.00 90.88 89 PHE A C 1
ATOM 651 O O . PHE A 1 89 ? 6.125 4.912 -6.046 1.00 90.88 89 PHE A O 1
ATOM 658 N N . SER A 1 90 ? 7.700 6.104 -7.114 1.00 90.62 90 SER A N 1
ATOM 659 C CA . SER A 1 90 ? 6.854 7.298 -7.218 1.00 90.62 90 SER A CA 1
ATOM 660 C C . SER A 1 90 ? 5.605 7.052 -8.073 1.00 90.62 90 SER A C 1
ATOM 662 O O . SER A 1 90 ? 4.519 7.506 -7.708 1.00 90.62 90 SER A O 1
ATOM 664 N N . GLU A 1 91 ? 5.707 6.246 -9.133 1.00 92.62 91 GLU A N 1
ATOM 665 C CA . GLU A 1 91 ? 4.555 5.803 -9.924 1.00 92.62 91 GLU A CA 1
ATOM 666 C C . GLU A 1 91 ? 3.583 4.944 -9.109 1.00 92.62 91 GLU A C 1
ATOM 668 O O . GLU A 1 91 ? 2.369 5.157 -9.170 1.00 92.62 91 GLU A O 1
ATOM 673 N N . SER A 1 92 ? 4.098 4.008 -8.305 1.00 93.69 92 SER A N 1
ATOM 674 C CA . SER A 1 92 ? 3.272 3.176 -7.425 1.00 93.69 92 SER A CA 1
ATOM 675 C C . SER A 1 92 ? 2.566 4.016 -6.360 1.00 93.69 92 SER A C 1
ATOM 677 O O . SER A 1 92 ? 1.361 3.862 -6.164 1.00 93.69 92 SER A O 1
ATOM 679 N N . VAL A 1 93 ? 3.267 4.967 -5.730 1.00 93.56 93 VAL A N 1
ATOM 680 C CA . VAL A 1 93 ? 2.683 5.906 -4.757 1.00 93.56 93 VAL A CA 1
ATOM 681 C C . VAL A 1 93 ? 1.531 6.696 -5.376 1.00 93.56 93 VAL A C 1
ATOM 683 O O . VAL A 1 93 ? 0.473 6.805 -4.754 1.00 93.56 93 VAL A O 1
ATOM 686 N N . VAL A 1 94 ? 1.683 7.186 -6.612 1.00 94.56 94 VAL A N 1
ATOM 687 C CA . VAL A 1 94 ? 0.606 7.893 -7.329 1.00 94.56 94 VAL A CA 1
ATOM 688 C C . VAL A 1 94 ? -0.635 7.013 -7.499 1.00 94.56 94 VAL A C 1
ATOM 690 O O . VAL A 1 94 ? -1.749 7.521 -7.366 1.00 94.56 94 VAL A O 1
ATOM 693 N N . GLN A 1 95 ? -0.481 5.707 -7.746 1.00 95.81 95 GLN A N 1
ATOM 694 C CA . GLN A 1 95 ? -1.629 4.796 -7.834 1.00 95.81 95 GLN A CA 1
ATOM 695 C C . GLN A 1 95 ? -2.328 4.621 -6.481 1.00 95.81 95 GLN A C 1
ATOM 697 O O . GLN A 1 95 ? -3.554 4.704 -6.410 1.00 95.81 95 GLN A O 1
ATOM 702 N N . ILE A 1 96 ? -1.567 4.447 -5.397 1.00 96.12 96 ILE A N 1
ATOM 703 C CA . ILE A 1 96 ? -2.129 4.287 -4.044 1.00 96.12 96 ILE A CA 1
ATOM 704 C C . ILE A 1 96 ? -2.847 5.572 -3.596 1.00 96.12 96 ILE A C 1
ATOM 706 O O . ILE A 1 96 ? -3.927 5.525 -3.003 1.00 96.12 96 ILE A O 1
ATOM 710 N N . GLN A 1 97 ? -2.301 6.742 -3.940 1.00 96.50 97 GLN A N 1
ATOM 711 C CA . GLN A 1 97 ? -2.900 8.042 -3.622 1.00 96.50 97 GLN A CA 1
ATOM 712 C C . GLN A 1 97 ? -4.314 8.223 -4.189 1.00 96.50 97 GLN A C 1
ATOM 714 O O . GLN A 1 97 ? -5.117 8.930 -3.574 1.00 96.50 97 GLN A O 1
ATOM 719 N N . GLN A 1 98 ? -4.662 7.560 -5.298 1.00 95.62 98 GLN A N 1
ATOM 720 C CA . GLN A 1 98 ? -6.019 7.617 -5.865 1.00 95.62 98 GLN A CA 1
ATOM 721 C C . GLN A 1 98 ? -7.089 7.103 -4.887 1.00 95.62 98 GLN A C 1
ATOM 723 O O . GLN A 1 98 ? -8.246 7.517 -4.961 1.00 95.62 98 GLN A O 1
ATOM 728 N N . GLY A 1 99 ? -6.711 6.231 -3.947 1.00 95.06 99 GLY A N 1
ATOM 729 C CA . GLY A 1 99 ? -7.599 5.639 -2.950 1.00 95.06 99 GLY A CA 1
ATOM 730 C C . GLY A 1 99 ? -7.377 6.126 -1.516 1.00 95.06 99 GLY A C 1
ATOM 731 O O . GLY A 1 99 ? -7.885 5.510 -0.578 1.00 95.06 99 GLY A O 1
ATOM 732 N N . ILE A 1 100 ? -6.651 7.232 -1.313 1.00 96.25 100 ILE A N 1
ATOM 733 C CA . ILE A 1 100 ? -6.210 7.684 0.019 1.00 96.25 100 ILE A CA 1
ATOM 734 C C . ILE A 1 100 ? -7.352 7.888 1.027 1.00 96.25 100 ILE A C 1
ATOM 736 O O . ILE A 1 100 ? -7.212 7.580 2.209 1.00 96.25 100 ILE A O 1
ATOM 740 N N . TRP A 1 1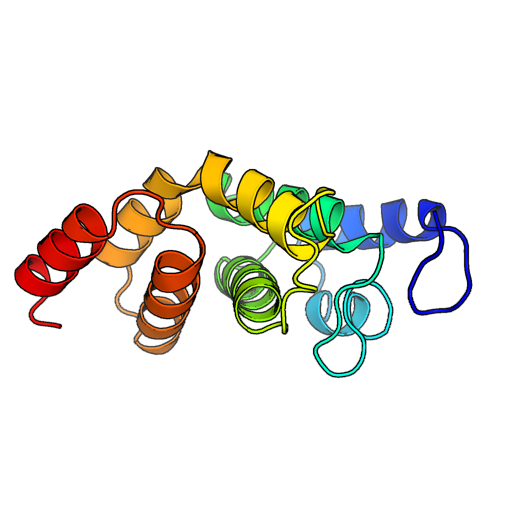01 ? -8.518 8.359 0.580 1.00 96.62 101 TRP A N 1
ATOM 741 C CA . TRP A 1 101 ? -9.675 8.534 1.464 1.00 96.62 101 TRP A CA 1
ATOM 742 C C . TRP A 1 101 ? -10.265 7.210 1.938 1.00 96.62 101 TRP A C 1
ATOM 744 O O . TRP A 1 101 ? -10.772 7.137 3.057 1.00 96.62 101 TRP A O 1
ATOM 754 N N . SER A 1 102 ? -10.167 6.162 1.123 1.00 95.81 102 SER A N 1
ATOM 755 C CA . SER A 1 102 ? -10.558 4.819 1.533 1.00 95.81 102 SER A CA 1
ATOM 756 C C . SER A 1 102 ? -9.601 4.290 2.602 1.00 95.81 102 SER A C 1
ATOM 758 O O . SER A 1 102 ? -10.078 3.695 3.563 1.00 95.81 102 SER A O 1
ATOM 760 N N . LEU A 1 103 ? -8.291 4.56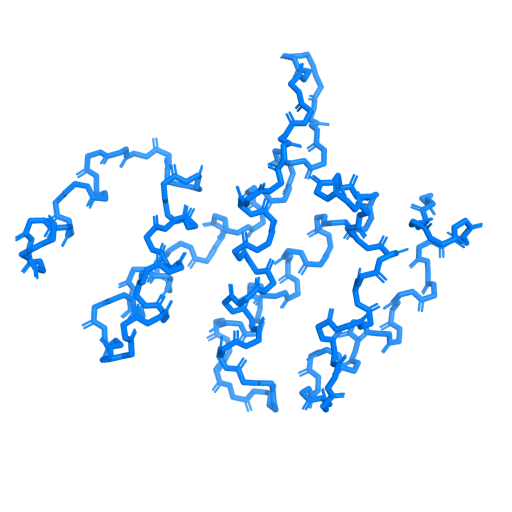6 2.497 1.00 96.38 103 LEU A N 1
ATOM 761 C CA . LEU A 1 103 ? -7.303 4.197 3.525 1.00 96.38 103 LEU A CA 1
ATOM 762 C C . LEU A 1 103 ? -7.629 4.853 4.873 1.00 96.38 103 LEU A C 1
ATOM 764 O O . LEU A 1 103 ? -7.717 4.164 5.885 1.00 96.38 103 LEU A O 1
ATOM 768 N N . TYR A 1 104 ? -7.887 6.166 4.887 1.00 96.81 104 TYR A N 1
ATOM 769 C CA . TYR A 1 104 ? -8.331 6.862 6.103 1.00 96.81 104 TYR A CA 1
ATOM 770 C C . TYR A 1 104 ? -9.669 6.336 6.622 1.00 96.81 104 TYR A C 1
ATOM 772 O O . TYR A 1 104 ? -9.849 6.176 7.827 1.00 96.81 104 TYR A O 1
ATOM 780 N N . GLY A 1 105 ? -10.615 6.066 5.723 1.00 94.75 105 GLY A N 1
ATOM 781 C CA . GLY A 1 105 ? -11.907 5.501 6.087 1.00 94.75 105 GLY A CA 1
ATOM 782 C C . GLY A 1 105 ? -11.768 4.149 6.780 1.00 94.75 105 GLY A C 1
ATOM 783 O O . GLY A 1 105 ? -12.460 3.905 7.765 1.00 94.75 105 GLY A O 1
ATOM 784 N N . GLU A 1 106 ? -10.869 3.296 6.295 1.00 95.12 106 GLU A N 1
ATOM 785 C CA . GLU A 1 106 ? -10.598 1.999 6.905 1.00 95.12 106 GLU A CA 1
ATOM 786 C C . GLU A 1 106 ? -9.819 2.120 8.211 1.00 95.12 106 GLU A C 1
ATOM 788 O O . GLU A 1 106 ? -10.183 1.470 9.184 1.00 95.12 106 GLU A O 1
ATOM 793 N N . LEU A 1 107 ? -8.838 3.023 8.290 1.00 95.38 107 LEU A N 1
ATOM 794 C CA . LEU A 1 107 ? -8.104 3.311 9.526 1.00 95.38 107 LEU A CA 1
ATOM 795 C C . LEU A 1 107 ? -9.054 3.685 10.675 1.00 95.38 107 LEU A C 1
ATOM 797 O O . LEU A 1 107 ? -8.852 3.269 11.809 1.00 95.38 107 LEU A O 1
ATOM 801 N N . MET A 1 108 ? -10.113 4.442 10.377 1.00 94.19 108 MET A N 1
ATOM 802 C CA . MET A 1 108 ? -11.116 4.843 11.369 1.00 94.19 108 MET A CA 1
ATOM 803 C C . MET A 1 108 ? -12.107 3.732 11.745 1.00 94.19 108 MET A C 1
ATOM 805 O O . MET A 1 108 ? -12.779 3.845 12.771 1.00 94.19 108 MET A O 1
ATOM 809 N N . ARG A 1 109 ? -12.273 2.709 10.899 1.00 92.19 109 ARG A N 1
ATOM 810 C CA . ARG A 1 109 ? -13.263 1.633 11.086 1.00 92.19 109 ARG A CA 1
ATOM 811 C C . ARG A 1 109 ? -12.654 0.350 11.633 1.00 92.19 109 ARG A C 1
ATOM 813 O O . ARG A 1 109 ? -13.346 -0.380 12.343 1.00 92.19 109 ARG A O 1
ATOM 820 N N . SER A 1 110 ? -11.410 0.064 11.269 1.00 91.12 110 SER A N 1
ATOM 821 C CA . SER A 1 110 ? -10.745 -1.184 11.606 1.00 91.12 110 SER A CA 1
ATOM 822 C C . SER A 1 110 ? -10.518 -1.294 13.111 1.00 91.12 110 SER A C 1
ATOM 824 O O . SER A 1 110 ? -10.164 -0.331 13.788 1.00 91.12 110 SER A O 1
ATOM 826 N N . GLN A 1 111 ? -10.724 -2.501 13.628 1.00 90.44 111 GLN A N 1
ATOM 827 C CA . GLN A 1 111 ? -10.376 -2.884 14.999 1.00 90.44 111 GLN A CA 1
ATOM 828 C C . GLN A 1 111 ? -9.192 -3.860 15.033 1.00 90.44 111 GLN A C 1
ATOM 830 O O . GLN A 1 111 ? -8.792 -4.303 16.106 1.00 90.44 111 GLN A O 1
ATOM 835 N N . ASP A 1 112 ? -8.655 -4.221 13.866 1.00 92.50 112 ASP A N 1
ATOM 836 C CA . ASP A 1 112 ? -7.504 -5.105 13.740 1.00 92.50 112 ASP A CA 1
ATOM 837 C C . ASP A 1 112 ? -6.217 -4.275 13.839 1.00 92.50 112 ASP A C 1
ATOM 839 O O . ASP A 1 112 ? -5.919 -3.468 12.955 1.00 92.50 112 ASP A O 1
ATOM 843 N N . GLU A 1 113 ? -5.463 -4.474 14.924 1.00 92.75 113 GLU A N 1
ATOM 844 C CA . GLU A 1 113 ? -4.222 -3.743 15.210 1.00 92.75 113 GLU A CA 1
ATOM 845 C C . GLU A 1 113 ? -3.183 -3.876 14.088 1.00 92.75 113 GLU A C 1
ATOM 847 O O . GLU A 1 113 ? -2.510 -2.899 13.765 1.00 92.75 113 GLU A O 1
ATOM 852 N N . LEU A 1 114 ? -3.080 -5.045 13.446 1.00 91.69 114 LEU A N 1
ATOM 853 C CA . LEU A 1 114 ? -2.125 -5.267 12.359 1.00 91.69 114 LEU A CA 1
ATOM 854 C C . LEU A 1 114 ? -2.529 -4.495 11.099 1.00 91.69 114 LEU A C 1
ATOM 856 O O . LEU A 1 114 ? -1.672 -3.961 10.394 1.00 91.69 114 LEU A O 1
ATOM 860 N N . ILE A 1 115 ? -3.829 -4.435 10.804 1.00 93.19 115 ILE A N 1
ATOM 861 C CA . ILE A 1 115 ? -4.340 -3.621 9.695 1.00 93.19 115 ILE A CA 1
ATOM 862 C C . ILE A 1 115 ? -4.121 -2.136 9.987 1.00 93.19 115 ILE A C 1
ATOM 864 O O . ILE A 1 115 ? -3.673 -1.412 9.102 1.00 93.19 115 ILE A O 1
ATOM 868 N N . VAL A 1 116 ? -4.383 -1.685 11.217 1.00 94.81 116 VAL A N 1
ATOM 869 C CA . VAL A 1 116 ? -4.157 -0.291 11.632 1.00 94.81 116 VAL A CA 1
ATOM 870 C C . VAL A 1 116 ? -2.686 0.102 11.482 1.00 94.81 116 VAL A C 1
ATOM 872 O O . VAL A 1 116 ? -2.404 1.133 10.873 1.00 94.81 116 VAL A O 1
ATOM 875 N N . ASP A 1 117 ? -1.756 -0.718 11.973 1.00 95.62 117 ASP A N 1
ATOM 876 C CA . ASP A 1 117 ? -0.314 -0.451 11.890 1.00 95.62 117 ASP A CA 1
ATOM 877 C C . ASP A 1 117 ? 0.151 -0.310 10.431 1.00 95.62 117 ASP A C 1
ATOM 879 O O . ASP A 1 117 ? 0.713 0.714 10.037 1.00 95.62 117 ASP A O 1
ATOM 883 N N . ARG A 1 118 ? -0.235 -1.264 9.575 1.00 96.19 118 ARG A N 1
ATOM 884 C CA . ARG A 1 118 ? 0.079 -1.223 8.138 1.00 96.19 118 ARG A CA 1
ATOM 885 C C . ARG A 1 118 ? -0.533 -0.024 7.428 1.00 96.19 118 ARG A C 1
ATOM 887 O O . ARG A 1 118 ? 0.124 0.583 6.587 1.00 96.19 118 ARG A O 1
ATOM 894 N N . LEU A 1 119 ? -1.778 0.336 7.746 1.00 96.69 119 LEU A N 1
ATOM 895 C CA . LEU A 1 119 ? -2.419 1.521 7.174 1.00 96.69 119 LEU A CA 1
ATOM 896 C C . LEU A 1 119 ? -1.668 2.799 7.554 1.00 96.69 119 LEU A C 1
ATOM 898 O O . LEU A 1 119 ? -1.533 3.688 6.715 1.00 96.69 119 LEU A O 1
ATOM 902 N N . LEU A 1 120 ? -1.156 2.896 8.783 1.00 96.56 120 LEU A N 1
ATOM 903 C CA . LEU A 1 120 ? -0.339 4.035 9.199 1.00 96.56 120 LEU A CA 1
ATOM 904 C C . LEU A 1 120 ? 0.988 4.089 8.446 1.00 96.56 120 LEU A C 1
ATOM 906 O O . LEU A 1 120 ? 1.381 5.181 8.039 1.00 96.56 120 LEU A O 1
ATOM 910 N N . ASP A 1 121 ? 1.663 2.959 8.249 1.00 95.81 121 ASP A N 1
ATOM 911 C CA . ASP A 1 121 ? 2.914 2.907 7.485 1.00 95.81 121 ASP A CA 1
ATOM 912 C C . ASP A 1 121 ? 2.694 3.278 6.013 1.00 95.81 121 ASP A C 1
ATOM 914 O O . ASP A 1 121 ? 3.387 4.153 5.493 1.00 95.81 121 ASP A O 1
ATOM 918 N N . ILE A 1 122 ? 1.643 2.745 5.379 1.00 96.56 122 ILE A N 1
ATOM 919 C CA . ILE A 1 122 ? 1.238 3.148 4.023 1.00 96.56 122 ILE A CA 1
ATOM 920 C C . ILE A 1 122 ? 0.984 4.660 3.979 1.00 96.56 122 ILE A C 1
ATOM 922 O O . ILE A 1 122 ? 1.544 5.363 3.137 1.00 96.56 122 ILE A O 1
ATOM 926 N N . LEU A 1 123 ? 0.167 5.189 4.898 1.00 97.00 123 LEU A N 1
ATOM 927 C CA . LEU A 1 123 ? -0.182 6.611 4.932 1.00 97.00 123 LEU A CA 1
ATOM 928 C C . LEU A 1 123 ? 1.031 7.513 5.177 1.00 97.00 123 LEU A C 1
ATOM 930 O O . LEU A 1 123 ? 1.057 8.612 4.636 1.00 97.00 123 LEU A O 1
ATOM 934 N N . ARG A 1 124 ? 2.053 7.083 5.927 1.00 94.75 124 ARG A N 1
ATOM 935 C CA . ARG A 1 124 ? 3.295 7.866 6.089 1.00 94.75 124 ARG A CA 1
ATOM 936 C C . ARG A 1 124 ? 4.001 8.114 4.760 1.00 94.75 124 ARG A C 1
ATOM 938 O O . ARG A 1 124 ? 4.608 9.169 4.602 1.00 94.75 124 ARG A O 1
ATOM 945 N N . VAL A 1 125 ? 3.920 7.157 3.840 1.00 93.19 125 VAL A N 1
ATOM 946 C CA . VAL A 1 125 ? 4.569 7.222 2.528 1.00 93.19 125 VAL A CA 1
ATOM 947 C C . VAL A 1 125 ? 3.705 7.970 1.518 1.00 93.19 125 VAL A C 1
ATOM 949 O O . VAL A 1 125 ? 4.202 8.819 0.782 1.00 93.19 125 VAL A O 1
ATOM 952 N N . VAL A 1 126 ? 2.404 7.671 1.475 1.00 94.62 126 VAL A N 1
ATOM 953 C CA . VAL A 1 126 ? 1.537 8.147 0.386 1.00 94.62 126 VAL A CA 1
ATOM 954 C C . VAL A 1 126 ? 0.836 9.471 0.684 1.00 94.62 126 VAL A C 1
ATOM 956 O O . VAL A 1 126 ? 0.260 10.057 -0.227 1.00 94.62 126 VAL A O 1
ATOM 959 N N . GLU A 1 127 ? 0.861 9.971 1.922 1.00 94.88 127 GLU A N 1
ATOM 960 C CA . GLU A 1 127 ? 0.204 11.222 2.316 1.00 94.88 127 GLU A CA 1
ATOM 961 C C . GLU A 1 127 ? 0.951 12.474 1.801 1.00 94.88 127 GLU A C 1
ATOM 963 O O . GLU A 1 127 ? 2.015 12.809 2.324 1.00 94.88 127 GLU A O 1
ATOM 968 N N . PRO A 1 128 ? 0.385 13.247 0.849 1.00 92.56 128 PRO A N 1
ATOM 969 C CA . PRO A 1 128 ? 1.008 14.492 0.380 1.00 92.56 128 PRO A CA 1
ATOM 970 C C . PRO A 1 128 ? 0.953 15.649 1.399 1.00 92.56 128 PRO A C 1
ATOM 972 O O . PRO A 1 128 ? 1.660 16.648 1.261 1.00 92.56 128 PRO A O 1
ATOM 975 N N . HIS A 1 129 ? 0.085 15.561 2.406 1.00 93.81 129 HIS A N 1
ATOM 976 C CA . HIS A 1 129 ? -0.172 16.576 3.424 1.00 93.81 129 HIS A CA 1
ATOM 977 C C . HIS A 1 129 ? -0.013 15.968 4.829 1.00 93.81 129 HIS A C 1
ATOM 979 O O . HIS A 1 129 ? -1.006 15.575 5.448 1.00 93.81 129 HIS A O 1
ATOM 985 N N . PRO A 1 130 ? 1.212 15.916 5.385 1.00 90.38 130 PRO A N 1
ATOM 986 C CA . PRO A 1 130 ? 1.508 15.178 6.622 1.00 90.38 130 PRO A CA 1
ATOM 987 C C . PRO A 1 130 ? 0.701 15.647 7.845 1.00 90.38 130 PRO A C 1
ATOM 989 O O . PRO A 1 130 ? 0.473 14.882 8.781 1.00 90.38 130 PRO A O 1
ATOM 992 N N . GLU A 1 131 ? 0.218 16.890 7.826 1.00 95.69 131 GLU A N 1
ATOM 993 C CA . GLU A 1 131 ? -0.688 17.441 8.839 1.00 95.69 131 GLU A CA 1
ATOM 994 C C . GLU A 1 131 ? -2.007 16.661 8.944 1.00 95.69 131 GLU A C 1
ATOM 996 O O . GLU A 1 131 ? -2.533 16.482 10.040 1.00 95.69 131 GLU A O 1
ATOM 1001 N N . ARG A 1 132 ? -2.520 16.129 7.826 1.00 95.00 132 ARG A N 1
ATOM 1002 C CA . ARG A 1 132 ? -3.751 15.330 7.817 1.00 95.00 132 ARG A CA 1
ATOM 1003 C C . ARG A 1 132 ? -3.567 14.025 8.581 1.00 95.00 132 ARG A C 1
ATOM 1005 O O . ARG A 1 132 ? -4.390 13.712 9.439 1.00 95.00 132 ARG A O 1
ATOM 1012 N N . LEU A 1 133 ? -2.473 13.307 8.323 1.00 95.06 133 LEU A N 1
ATOM 1013 C CA . LEU A 1 133 ? -2.164 12.075 9.049 1.00 95.06 133 LEU A CA 1
ATOM 1014 C C . LEU A 1 133 ? -1.991 12.354 10.544 1.00 95.06 133 LEU A C 1
ATOM 1016 O O . LEU A 1 133 ? -2.521 11.613 11.370 1.00 95.06 133 LEU A O 1
ATOM 1020 N N . ARG A 1 134 ? -1.312 13.454 10.897 1.00 94.44 134 ARG A N 1
ATOM 1021 C CA . ARG A 1 134 ? -1.160 13.883 12.294 1.00 94.44 134 ARG A CA 1
ATOM 1022 C C . ARG A 1 134 ? -2.515 14.076 12.978 1.00 94.44 134 ARG A C 1
ATOM 1024 O O . ARG A 1 134 ? -2.732 13.491 14.033 1.00 94.44 134 ARG A O 1
ATOM 1031 N N . SER A 1 135 ? -3.441 14.812 12.360 1.00 94.75 135 SER A N 1
ATOM 1032 C CA . SER A 1 135 ? -4.778 15.028 12.931 1.00 94.75 135 SER A CA 1
ATOM 1033 C C . SER A 1 135 ? -5.553 13.723 13.150 1.00 94.75 135 SER A C 1
ATOM 1035 O O . SER A 1 135 ? -6.224 13.576 14.167 1.00 94.75 135 SER A O 1
ATOM 1037 N N . TYR A 1 136 ? -5.456 12.758 12.231 1.00 92.94 136 TYR A N 1
ATOM 1038 C CA . TYR A 1 136 ? -6.121 11.459 12.396 1.00 92.94 136 TYR A CA 1
ATOM 1039 C C . TYR A 1 136 ? -5.495 10.613 13.511 1.00 92.94 136 TYR A C 1
ATOM 1041 O O . TYR A 1 136 ? -6.227 9.987 14.274 1.00 92.94 136 TYR A O 1
ATOM 1049 N N . ARG A 1 137 ? -4.164 10.633 13.658 1.00 92.75 137 ARG A N 1
ATOM 1050 C CA . ARG A 1 137 ? -3.480 9.962 14.777 1.00 92.75 137 ARG A CA 1
ATOM 1051 C C . ARG A 1 137 ? -3.915 10.525 16.127 1.00 92.75 137 ARG A C 1
ATOM 1053 O O . ARG A 1 137 ? -4.283 9.760 17.011 1.00 92.75 137 ARG A O 1
ATOM 1060 N N . GLU A 1 138 ? -3.985 11.851 16.245 1.00 94.12 138 GLU A N 1
ATOM 1061 C CA . GLU A 1 138 ? -4.466 12.524 17.458 1.00 94.12 138 GLU A CA 1
ATOM 1062 C C . GLU A 1 138 ? -5.911 12.131 17.808 1.00 94.12 138 GLU A C 1
ATOM 1064 O O . GLU A 1 138 ? -6.205 11.854 18.971 1.00 94.12 138 GLU A O 1
ATOM 1069 N N . LEU A 1 139 ? -6.808 12.052 16.815 1.00 92.12 139 LEU A N 1
ATOM 1070 C CA . LEU A 1 139 ? -8.200 11.624 17.016 1.00 92.12 139 LEU A CA 1
ATOM 1071 C C . LEU A 1 139 ? -8.321 10.170 17.492 1.00 92.12 139 LEU A C 1
ATOM 1073 O O . LEU A 1 139 ? -9.242 9.851 18.244 1.00 92.12 139 LEU A O 1
ATOM 1077 N N . LEU A 1 140 ? -7.409 9.303 17.052 1.00 89.12 140 LEU A N 1
ATOM 1078 C CA . LEU A 1 140 ? -7.367 7.886 17.416 1.00 89.12 140 LEU A CA 1
ATOM 1079 C C . LEU A 1 140 ? -6.576 7.615 18.708 1.00 89.12 140 LEU A C 1
ATOM 1081 O O . LEU A 1 140 ? -6.620 6.498 19.218 1.00 89.12 140 LEU A O 1
ATOM 1085 N N . GLY A 1 141 ? -5.883 8.618 19.257 1.00 90.19 141 GLY A N 1
ATOM 1086 C CA . GLY A 1 141 ? -5.019 8.461 20.430 1.00 90.19 141 GLY A CA 1
ATOM 1087 C C . GLY A 1 141 ? -3.708 7.712 20.147 1.00 90.19 141 GLY A C 1
ATOM 1088 O O . GLY A 1 141 ? -3.211 7.028 21.043 1.00 90.19 141 GLY A O 1
ATOM 1089 N N . LEU A 1 142 ? -3.179 7.826 18.920 1.00 85.62 142 LEU A N 1
ATOM 1090 C CA . LEU A 1 142 ? -1.981 7.147 18.387 1.00 85.62 142 LEU A CA 1
ATOM 1091 C C . LEU A 1 142 ? -0.790 8.090 18.135 1.00 85.62 142 LEU A C 1
ATOM 1093 O O . LEU A 1 142 ? -0.991 9.319 18.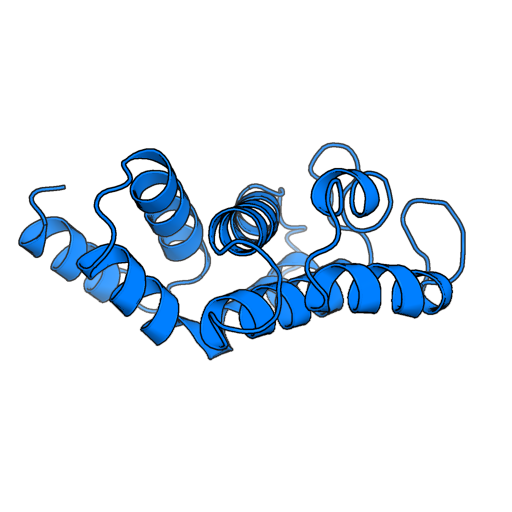048 1.00 85.62 142 LEU A O 1
#

Radius of gyration: 14.92 Å; chains: 1; bounding box: 32×36×41 Å

Secondary structure (DSSP, 8-state):
-B-TTSSBGGGHHHHHHHHHTT-TTHHHHHBTTTEETTEEPTTHHHHHHHHHHHHHH--SSS-HHHHHHHHHHHHTSPPP--SSS--HHHHHHHHHHTTHHHHHHHHHH---HHHHHHHHHHHHHH-S-HHHHHHHHHHHT-

Organism: Streptomyces vinaceus (NCBI:txid1960)

Sequence (142 aa):
MECGCERTAEHLSQVLQSVADGQPDIVRALDNHAFIQSNLMEPAPAVAAVAMAMFVDGSSGGSLSDAVWILWCIAECEGDVDPDEPTLFSESVVQIQQGIWSLYGELMRSQDELIVDRLLDILRVVEPHPERLRSYRELLGL

Foldseek 3Di:
DAFLLRDPLVVCVVLLVCQQQAPPPSLVVCESGQDDPLAGDPCLLVLLLSLLVSCVVVPRHHDVVSSLVSLLSLLSRDWDDDVPDDTSSNSSLVSNLVNLVSLLVCLVVDPDPVSVVSSLSSCVRNPPPVVVSVVSCVVVVD